Protein AF-A0A7C5MDJ7-F1 (afdb_monomer)

Structure (mmCIF, N/CA/C/O backbone):
data_AF-A0A7C5MDJ7-F1
#
_entry.id   AF-A0A7C5MDJ7-F1
#
loop_
_atom_site.group_PDB
_atom_site.id
_atom_site.type_symbol
_atom_site.label_atom_id
_atom_site.label_alt_id
_atom_site.label_comp_id
_atom_site.label_asym_id
_atom_site.label_entity_id
_atom_site.label_seq_id
_atom_site.pdbx_PDB_ins_code
_atom_site.Cartn_x
_atom_site.Cartn_y
_atom_site.Cartn_z
_atom_site.occupancy
_atom_site.B_iso_or_equiv
_atom_site.auth_seq_id
_atom_site.auth_comp_id
_atom_site.auth_asym_id
_atom_site.auth_atom_id
_atom_site.pdbx_PDB_model_num
ATOM 1 N N . MET A 1 1 ? 0.749 -17.303 5.388 1.00 40.81 1 MET A N 1
ATOM 2 C CA . MET A 1 1 ? -0.534 -17.422 6.115 1.00 40.81 1 MET A CA 1
ATOM 3 C C . MET A 1 1 ? -1.010 -16.015 6.426 1.00 40.81 1 MET A C 1
ATOM 5 O O . MET A 1 1 ? -0.288 -15.315 7.119 1.00 40.81 1 MET A O 1
ATOM 9 N N . LYS A 1 2 ? -2.143 -15.562 5.865 1.00 45.91 2 LYS A N 1
ATOM 10 C CA . LYS A 1 2 ? -2.764 -14.301 6.304 1.00 45.91 2 LYS A CA 1
ATOM 11 C C . LYS A 1 2 ? -3.178 -14.495 7.762 1.00 45.91 2 LYS A C 1
ATOM 13 O O . LYS A 1 2 ? -3.980 -15.383 8.033 1.00 45.91 2 LYS A O 1
ATOM 18 N N . GLU A 1 3 ? -2.616 -13.719 8.684 1.00 54.62 3 GLU A N 1
ATOM 19 C CA . GLU A 1 3 ? -3.101 -13.664 10.063 1.00 54.62 3 GLU A CA 1
ATOM 20 C C . GLU A 1 3 ? -4.545 -13.146 10.052 1.00 54.62 3 GLU A C 1
ATOM 22 O O . GLU A 1 3 ? -4.795 -11.936 9.960 1.00 54.62 3 GLU A O 1
ATOM 27 N N . MET A 1 4 ? -5.505 -14.072 10.087 1.00 61.28 4 MET A N 1
ATOM 28 C CA . MET A 1 4 ? -6.894 -13.744 10.376 1.00 61.28 4 MET A CA 1
ATOM 29 C C . MET A 1 4 ? -6.953 -13.287 11.827 1.00 61.28 4 MET A C 1
ATOM 31 O O . MET A 1 4 ? -6.645 -14.055 12.737 1.00 61.28 4 MET A O 1
ATOM 35 N N . ILE A 1 5 ? -7.331 -12.028 12.042 1.00 66.50 5 ILE A N 1
ATOM 36 C CA . ILE A 1 5 ? -7.628 -11.555 13.390 1.00 66.50 5 ILE A CA 1
ATOM 37 C C . ILE A 1 5 ? -8.735 -12.427 13.958 1.00 66.50 5 ILE A C 1
ATOM 39 O O . ILE A 1 5 ? -9.764 -12.643 13.314 1.00 66.50 5 ILE A O 1
ATOM 43 N N . ASN A 1 6 ? -8.554 -12.851 15.198 1.00 71.69 6 ASN A N 1
ATOM 44 C CA . ASN A 1 6 ? -9.638 -13.404 15.974 1.00 71.69 6 ASN A CA 1
ATOM 45 C C . ASN A 1 6 ? -10.305 -12.280 16.776 1.00 71.69 6 ASN A C 1
ATOM 47 O O . ASN A 1 6 ? -9.845 -11.943 17.863 1.00 71.69 6 ASN A O 1
ATOM 51 N N . PHE A 1 7 ? -11.395 -11.710 16.259 1.00 68.31 7 PHE A N 1
ATOM 52 C CA . PHE A 1 7 ? -12.185 -10.701 16.984 1.00 68.31 7 PHE A CA 1
ATOM 53 C C . PHE A 1 7 ? -12.822 -11.246 18.278 1.00 68.31 7 PHE A C 1
ATOM 55 O O . PHE A 1 7 ? -13.298 -10.469 19.099 1.00 68.31 7 PHE A O 1
ATOM 62 N N . ASN A 1 8 ? -12.799 -12.569 18.492 1.00 70.56 8 ASN A N 1
ATOM 63 C CA . ASN A 1 8 ? -13.181 -13.195 19.758 1.00 70.56 8 ASN A CA 1
ATOM 64 C C . ASN A 1 8 ? -12.039 -13.283 20.782 1.00 70.56 8 ASN A C 1
ATOM 66 O O . ASN A 1 8 ? -12.268 -13.846 21.860 1.00 70.56 8 ASN A O 1
ATOM 70 N N . SER A 1 9 ? -10.844 -12.759 20.483 1.00 80.75 9 SER A N 1
ATOM 71 C CA . SER A 1 9 ? -9.783 -12.647 21.482 1.00 80.75 9 SER A CA 1
ATOM 72 C C . SER A 1 9 ? -10.205 -11.719 22.624 1.00 80.75 9 SER A C 1
ATOM 74 O O . SER A 1 9 ? -10.991 -10.787 22.435 1.00 80.75 9 SER A O 1
ATOM 76 N N . GLU A 1 10 ? -9.684 -11.992 23.819 1.00 80.44 10 GLU A N 1
ATOM 77 C CA . GLU A 1 10 ? -9.915 -11.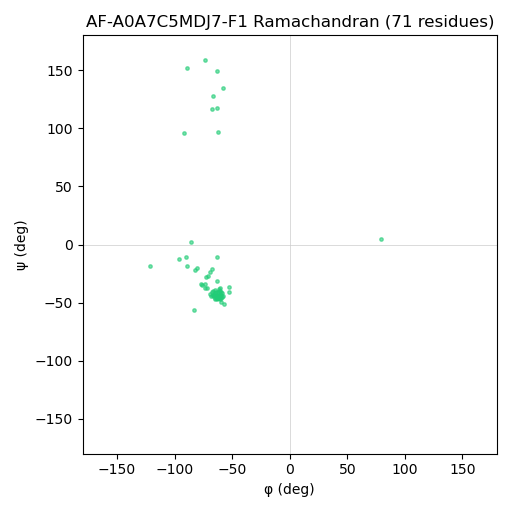177 25.021 1.00 80.44 10 GLU A CA 1
ATOM 78 C C . GLU A 1 10 ? -9.595 -9.695 24.756 1.00 80.44 10 GLU A C 1
ATOM 80 O O . GLU A 1 10 ? -10.381 -8.819 25.096 1.00 80.44 10 GLU A O 1
ATOM 85 N N . GLU A 1 11 ? -8.512 -9.419 24.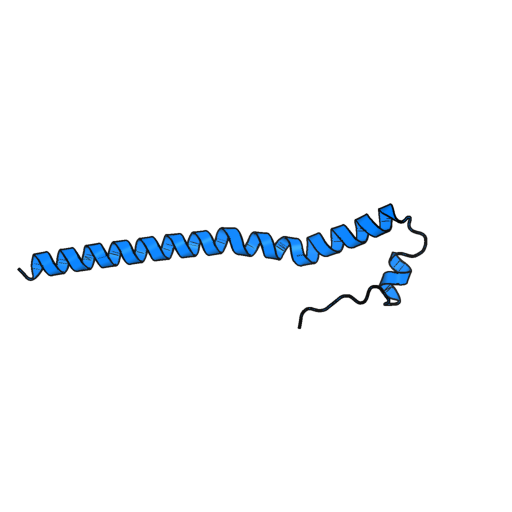025 1.00 80.06 11 GLU A N 1
ATOM 86 C CA . GLU A 1 11 ? -8.056 -8.062 23.707 1.00 80.06 11 GLU A CA 1
ATOM 87 C C . GLU A 1 11 ? -9.060 -7.261 22.855 1.00 80.06 11 GLU A C 1
ATOM 89 O O . GLU A 1 11 ? -9.340 -6.093 23.134 1.00 80.06 11 GLU A O 1
ATOM 94 N N . TRP A 1 12 ? -9.629 -7.876 21.813 1.00 82.38 12 TRP A N 1
ATOM 95 C CA . TRP A 1 12 ? -10.634 -7.211 20.977 1.00 82.38 12 TRP A CA 1
ATOM 96 C C . TRP A 1 12 ? -11.952 -7.052 21.720 1.00 82.38 12 TRP A C 1
ATOM 98 O O . TRP A 1 12 ? -12.593 -6.008 21.616 1.00 82.38 12 TRP A O 1
ATOM 108 N N . LYS A 1 13 ? -12.330 -8.047 22.525 1.00 82.44 13 LYS A N 1
ATOM 109 C CA . LYS A 1 13 ? -13.515 -7.957 23.375 1.00 82.44 13 LYS A CA 1
ATOM 110 C C . LYS A 1 13 ? -13.412 -6.799 24.354 1.00 82.44 13 LYS A C 1
ATOM 112 O O . LYS A 1 13 ? -14.380 -6.062 24.473 1.00 82.44 13 LYS A O 1
ATOM 117 N N . GLU A 1 14 ? -12.266 -6.586 24.996 1.00 84.50 14 GLU A N 1
ATOM 118 C CA . GLU A 1 14 ? -12.064 -5.429 25.872 1.00 84.50 14 GLU A CA 1
ATOM 119 C C . GLU A 1 14 ? -12.112 -4.101 25.110 1.00 84.50 14 GLU A C 1
ATOM 121 O O . GLU A 1 14 ? -12.794 -3.177 25.550 1.00 84.50 14 GLU A O 1
ATOM 126 N N . LYS A 1 15 ? -11.476 -4.014 23.934 1.00 80.44 15 LYS A N 1
ATOM 127 C CA . LYS A 1 15 ? -11.495 -2.800 23.095 1.00 80.44 15 LYS A CA 1
ATOM 128 C C . LYS A 1 15 ? -12.888 -2.428 22.581 1.00 80.44 15 LYS A C 1
ATOM 130 O O . LYS A 1 15 ? -13.161 -1.245 22.374 1.00 80.44 15 LYS A O 1
ATOM 135 N N . LEU A 1 16 ? -13.750 -3.418 22.350 1.00 83.88 16 LEU A N 1
ATOM 136 C CA . LEU A 1 16 ? -15.103 -3.233 21.813 1.00 83.88 16 LEU A CA 1
ATOM 137 C C . LEU A 1 16 ? -16.183 -3.167 22.908 1.00 83.88 16 LEU A C 1
ATOM 139 O O . LEU A 1 16 ? -17.321 -2.786 22.631 1.00 83.88 16 LEU A O 1
ATOM 143 N N . LYS A 1 17 ? -15.856 -3.518 24.157 1.00 85.19 17 LYS A N 1
ATOM 144 C CA . LYS A 1 17 ? -16.811 -3.545 25.271 1.00 85.19 17 LYS A CA 1
ATOM 145 C C . LYS A 1 17 ? -17.288 -2.137 25.622 1.00 85.19 17 LYS A C 1
ATOM 147 O O . LYS A 1 17 ? -16.492 -1.245 25.889 1.00 85.19 17 LYS A O 1
ATOM 152 N N . GLY A 1 18 ? -18.608 -1.963 25.677 1.00 85.69 18 GLY A N 1
ATOM 153 C CA . GLY A 1 18 ? -19.237 -0.690 26.043 1.00 85.69 18 GLY A CA 1
ATOM 154 C C . GLY A 1 18 ? -19.292 0.345 24.917 1.00 85.69 18 GLY A C 1
ATOM 155 O O . GLY A 1 18 ? -19.736 1.460 25.168 1.00 85.69 18 GLY A O 1
ATOM 156 N N . LYS A 1 19 ? -18.872 -0.018 23.700 1.00 88.94 19 LYS A N 1
ATOM 157 C CA . LYS A 1 19 ? -18.977 0.828 22.507 1.00 88.94 19 LYS A CA 1
ATOM 158 C C . LYS A 1 19 ? -20.298 0.622 21.782 1.00 88.94 19 LYS A C 1
ATOM 160 O O . LYS A 1 19 ? -20.874 -0.468 21.837 1.00 88.94 19 LYS A O 1
ATOM 165 N N . THR A 1 20 ? -20.774 1.652 21.092 1.00 92.50 20 THR A N 1
ATOM 166 C CA . THR A 1 20 ? -21.971 1.521 20.253 1.00 92.50 20 THR A CA 1
ATOM 167 C C . THR A 1 20 ? -21.656 0.726 18.980 1.00 92.50 20 THR A C 1
ATOM 169 O O . THR A 1 20 ? -20.492 0.629 18.577 1.00 92.50 20 THR A O 1
ATOM 172 N N . PRO A 1 21 ? -22.669 0.146 18.314 1.00 87.94 21 PRO A N 1
ATOM 173 C CA . PRO A 1 21 ? -22.473 -0.540 17.037 1.00 87.94 21 PRO A CA 1
ATOM 174 C C . PRO A 1 21 ? -21.744 0.312 15.986 1.00 87.94 21 PRO A 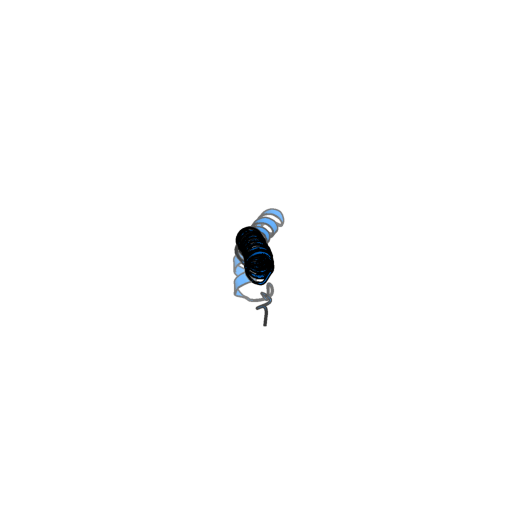C 1
ATOM 176 O O . PRO A 1 21 ? -20.908 -0.208 15.249 1.00 87.94 21 PRO A O 1
ATOM 179 N N . GLU A 1 22 ? -22.011 1.618 15.944 1.00 90.19 22 GLU A N 1
ATOM 180 C CA . GLU A 1 22 ? -21.374 2.567 15.026 1.00 90.19 22 GLU A CA 1
ATOM 181 C C . GLU A 1 22 ? -19.884 2.738 15.339 1.00 90.19 22 GLU A C 1
ATOM 183 O O . GLU A 1 22 ? -19.047 2.683 14.438 1.00 90.19 22 GLU A O 1
ATOM 188 N N . GLU A 1 23 ? -19.533 2.879 16.618 1.00 86.75 23 GLU A N 1
ATOM 189 C CA . GLU A 1 23 ? -18.139 2.974 17.057 1.00 86.75 23 GLU A CA 1
ATOM 190 C C . GLU A 1 23 ? -17.369 1.679 16.773 1.00 86.75 23 GLU A C 1
ATOM 192 O O . GLU A 1 23 ? -16.211 1.715 16.355 1.00 86.75 23 GLU A O 1
ATOM 197 N N . ILE A 1 24 ? -18.010 0.523 16.965 1.00 88.31 24 ILE A N 1
ATOM 198 C CA . ILE A 1 24 ? -17.429 -0.783 16.639 1.00 88.31 24 ILE A CA 1
ATOM 199 C C . ILE A 1 24 ? -17.165 -0.877 15.133 1.00 88.31 24 ILE A C 1
ATOM 201 O O . ILE A 1 24 ? -16.068 -1.266 14.729 1.00 88.31 24 ILE A O 1
ATOM 205 N N . ALA A 1 25 ? -18.132 -0.485 14.300 1.00 86.56 25 ALA A N 1
ATOM 206 C CA . ALA A 1 25 ? -17.978 -0.479 12.849 1.00 86.56 25 ALA A CA 1
ATOM 207 C C . ALA A 1 25 ? -16.839 0.445 12.400 1.00 86.56 25 ALA A C 1
ATOM 209 O O . ALA A 1 25 ? -16.057 0.068 11.528 1.00 86.56 25 ALA A O 1
ATOM 210 N N . GLN A 1 26 ? -16.697 1.613 13.032 1.00 89.44 26 GLN A N 1
ATOM 211 C CA . GLN A 1 26 ? -15.609 2.540 12.741 1.00 89.44 26 GLN A CA 1
ATOM 212 C C . GLN A 1 26 ? -14.242 1.947 13.109 1.00 89.44 26 GLN A C 1
ATOM 214 O O . GLN A 1 26 ? -13.329 1.970 12.292 1.00 89.44 26 GLN A O 1
ATOM 219 N N . ILE A 1 27 ? -14.105 1.353 14.298 1.00 88.50 27 ILE A N 1
ATOM 220 C CA . ILE A 1 27 ? -12.845 0.747 14.761 1.00 88.50 27 ILE A CA 1
ATOM 221 C C . ILE A 1 27 ? -12.424 -0.415 13.863 1.00 88.50 27 ILE A C 1
ATOM 223 O O . ILE A 1 27 ? -11.259 -0.520 13.473 1.00 88.50 27 ILE A O 1
ATOM 227 N N . VAL A 1 28 ? -13.369 -1.295 13.531 1.00 86.06 28 VAL A N 1
ATOM 228 C CA . VAL A 1 28 ? -13.102 -2.435 12.653 1.00 86.06 28 VAL A CA 1
ATOM 229 C C . VAL A 1 28 ? -12.782 -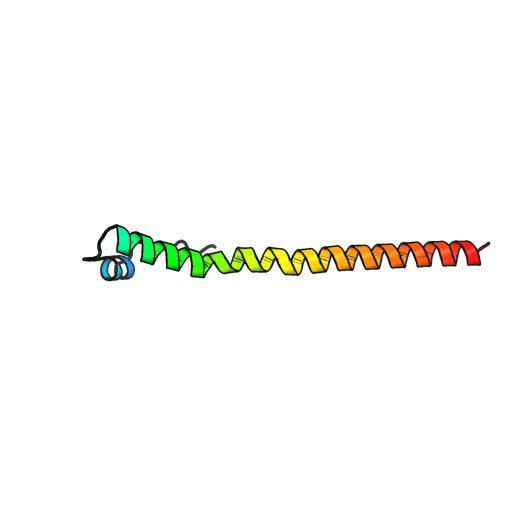1.943 11.240 1.00 86.06 28 VAL A C 1
ATOM 231 O O . VAL A 1 28 ? -11.807 -2.402 10.650 1.00 86.06 28 VAL A O 1
ATOM 234 N N . GLY A 1 29 ? -13.538 -0.973 10.720 1.00 84.88 29 GLY A N 1
ATOM 235 C CA . GLY A 1 29 ? -13.305 -0.361 9.411 1.00 84.88 29 GLY A CA 1
ATOM 236 C C . GLY A 1 29 ? -11.908 0.244 9.286 1.00 84.88 29 GLY A C 1
ATOM 237 O O . GLY A 1 29 ? -11.164 -0.132 8.381 1.00 84.88 29 GLY A O 1
ATOM 238 N N . SER A 1 30 ? -11.510 1.086 10.243 1.00 85.62 30 SER A N 1
ATOM 239 C CA . SER A 1 30 ? -10.174 1.693 10.276 1.00 85.62 30 SER A CA 1
ATOM 240 C C . SER A 1 30 ? -9.059 0.649 10.366 1.00 85.62 30 SER A C 1
ATOM 242 O O . SER A 1 30 ? -8.038 0.794 9.700 1.00 85.62 30 SER A O 1
ATOM 244 N N . TYR A 1 31 ? -9.254 -0.440 11.120 1.00 84.88 31 TYR A N 1
ATOM 245 C CA . TYR A 1 31 ? -8.279 -1.532 11.167 1.00 84.88 31 TYR A CA 1
ATOM 246 C C . TYR A 1 31 ? -8.091 -2.193 9.793 1.00 84.88 31 TYR A C 1
ATOM 248 O O . TYR A 1 31 ? -6.964 -2.468 9.371 1.00 84.88 31 TYR A O 1
ATOM 256 N N . TYR A 1 32 ? -9.189 -2.495 9.094 1.00 80.38 32 TYR A N 1
ATOM 257 C CA . TYR A 1 32 ? -9.118 -3.127 7.776 1.0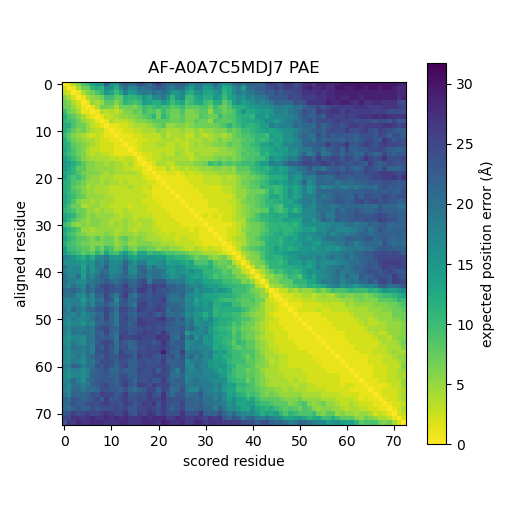0 80.38 32 TYR A CA 1
ATOM 258 C C . TYR A 1 32 ? -8.489 -2.197 6.741 1.00 80.38 3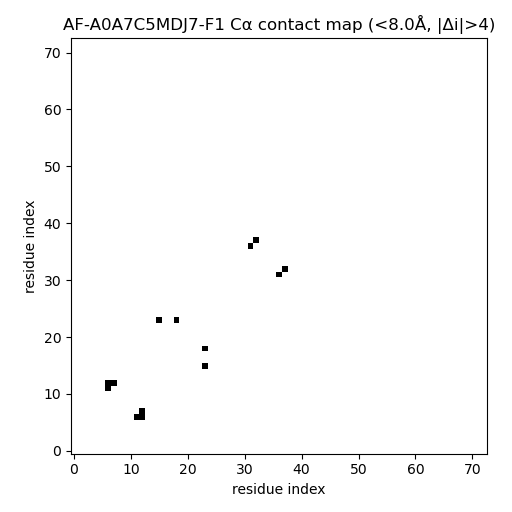2 TYR A C 1
ATOM 260 O O . TYR A 1 32 ? -7.680 -2.646 5.929 1.00 80.38 32 TYR A O 1
ATOM 268 N N . GLU A 1 33 ? -8.821 -0.914 6.788 1.00 80.81 33 GLU A N 1
ATOM 269 C CA . GLU A 1 33 ? -8.245 0.100 5.913 1.00 80.81 33 GLU A CA 1
ATOM 270 C C . GLU A 1 33 ? -6.739 0.272 6.160 1.00 80.81 33 GLU A C 1
ATOM 272 O O . GLU A 1 33 ? -5.956 0.303 5.216 1.00 80.81 33 GLU A O 1
ATOM 277 N N . GLU A 1 34 ? -6.290 0.259 7.413 1.00 80.69 34 GLU A N 1
ATOM 278 C CA . GLU A 1 34 ? -4.864 0.330 7.731 1.00 80.69 34 GLU A CA 1
ATOM 279 C C . GLU A 1 34 ? -4.103 -0.935 7.301 1.00 80.69 34 GLU A C 1
ATOM 281 O O . GLU A 1 34 ? -3.019 -0.844 6.713 1.00 80.69 34 GLU A O 1
ATOM 286 N N . LYS A 1 35 ? -4.670 -2.121 7.563 1.00 77.25 35 LYS A N 1
ATOM 287 C CA . LYS A 1 35 ? -4.008 -3.404 7.286 1.00 77.25 35 LYS A CA 1
ATOM 288 C C . LYS A 1 35 ? -4.010 -3.775 5.805 1.00 77.25 35 LYS A C 1
ATOM 290 O O . LYS A 1 35 ? -3.053 -4.386 5.341 1.00 77.25 35 LYS A O 1
ATOM 295 N N . TYR A 1 36 ? -5.068 -3.431 5.073 1.00 73.44 36 TYR A N 1
ATOM 296 C CA . TYR A 1 36 ? -5.266 -3.869 3.687 1.00 73.44 36 TYR A CA 1
ATOM 297 C C . TYR A 1 36 ? -5.386 -2.720 2.682 1.00 73.44 36 TYR A C 1
ATOM 299 O O . TYR A 1 36 ? -5.163 -2.940 1.494 1.00 73.44 36 TYR A O 1
ATOM 307 N N . GLY A 1 37 ? -5.673 -1.492 3.117 1.00 67.25 37 GLY A N 1
ATOM 308 C CA . GLY A 1 37 ? -5.769 -0.328 2.228 1.00 67.25 37 GLY A CA 1
ATOM 309 C C . GLY A 1 37 ? -4.431 0.082 1.609 1.00 67.25 37 GLY A C 1
ATOM 310 O O . GLY A 1 37 ? -4.406 0.687 0.545 1.00 67.25 37 GLY A O 1
ATOM 311 N N . LYS A 1 38 ? -3.299 -0.318 2.204 1.00 61.41 38 LYS A N 1
ATOM 312 C CA . LYS A 1 38 ? -1.968 -0.116 1.602 1.00 61.41 38 LYS A CA 1
ATOM 313 C C . LYS A 1 38 ? -1.605 -1.162 0.542 1.00 61.41 38 LYS A C 1
ATOM 315 O O . LYS A 1 38 ? -0.739 -0.900 -0.291 1.00 61.41 38 LYS A O 1
ATOM 320 N N . GLU A 1 39 ? -2.250 -2.333 0.535 1.00 58.34 39 GLU A N 1
ATOM 321 C CA . GLU A 1 39 ? -1.974 -3.370 -0.473 1.00 58.34 39 GLU A CA 1
ATOM 322 C C . GLU A 1 39 ? -2.538 -2.990 -1.855 1.00 58.34 39 GLU A C 1
ATOM 324 O O . GLU A 1 39 ? -1.960 -3.365 -2.878 1.00 58.34 39 GLU A O 1
ATOM 329 N N . THR A 1 40 ? -3.612 -2.195 -1.907 1.00 54.69 40 THR A N 1
ATOM 330 C CA . THR A 1 40 ? -4.248 -1.740 -3.157 1.00 54.69 40 THR A CA 1
ATOM 331 C C . THR A 1 40 ? -3.480 -0.611 -3.853 1.00 54.69 40 THR A C 1
ATOM 333 O O . THR A 1 40 ? -3.416 -0.593 -5.082 1.00 54.69 40 THR A O 1
ATOM 336 N N . GLU A 1 41 ? -2.832 0.291 -3.109 1.00 54.44 41 GLU A N 1
ATOM 337 C CA . GLU A 1 41 ? -1.996 1.360 -3.687 1.00 54.44 41 GLU A CA 1
ATOM 338 C C . GLU A 1 41 ? -0.662 0.841 -4.242 1.00 54.44 41 GLU A C 1
ATOM 340 O O . GLU A 1 41 ? -0.164 1.321 -5.262 1.00 54.44 41 GLU A O 1
ATOM 345 N N . PHE A 1 42 ? -0.083 -0.181 -3.608 1.00 54.19 42 PHE A N 1
ATOM 346 C CA . PHE A 1 42 ? 1.233 -0.694 -3.991 1.00 54.19 42 PHE A CA 1
ATOM 347 C C . PHE A 1 42 ? 1.224 -1.438 -5.335 1.00 54.19 42 PHE A C 1
ATOM 349 O O . PHE A 1 42 ? 2.234 -1.471 -6.046 1.00 54.19 42 PHE A O 1
ATOM 356 N N . TRP A 1 43 ? 0.079 -2.018 -5.700 1.00 55.91 43 TRP A N 1
ATOM 357 C CA . TRP A 1 43 ? -0.083 -2.769 -6.942 1.00 55.91 43 TRP A CA 1
ATOM 358 C C . TRP A 1 43 ? -0.347 -1.895 -8.168 1.00 55.91 43 TRP A C 1
ATOM 360 O O . TRP A 1 43 ? -0.048 -2.342 -9.269 1.00 55.91 43 TRP A O 1
ATOM 370 N N . SER A 1 44 ? -0.847 -0.664 -8.031 1.00 63.88 44 SER A N 1
ATOM 371 C CA . SER A 1 44 ? -1.218 0.147 -9.199 1.00 63.88 44 SER A CA 1
ATOM 372 C C . SER A 1 44 ? -0.015 0.884 -9.802 1.00 63.88 44 SER A C 1
ATOM 374 O O . SER A 1 44 ? 0.322 0.674 -10.965 1.00 63.88 44 SER A O 1
ATOM 376 N N . GLY A 1 45 ? 0.704 1.690 -9.016 1.00 65.50 45 GLY A N 1
ATOM 377 C CA . GLY A 1 45 ? 1.771 2.552 -9.543 1.00 65.50 45 GLY A CA 1
ATOM 378 C C . GLY A 1 45 ? 3.011 1.792 -10.027 1.00 65.50 45 GLY A C 1
ATOM 379 O O . GLY A 1 45 ? 3.562 2.084 -11.091 1.00 65.50 45 GLY A O 1
ATOM 380 N N . ARG A 1 46 ? 3.447 0.776 -9.271 1.00 74.62 46 ARG A N 1
ATOM 381 C CA . ARG A 1 46 ? 4.672 0.022 -9.584 1.00 74.62 46 ARG A CA 1
ATOM 382 C C . ARG A 1 46 ? 4.496 -0.919 -10.779 1.00 74.62 46 ARG A C 1
ATOM 384 O O . ARG A 1 46 ? 5.413 -1.034 -11.589 1.00 74.62 46 ARG A O 1
ATOM 391 N N . MET A 1 47 ? 3.327 -1.552 -10.915 1.00 77.69 47 MET A N 1
ATOM 392 C CA . MET A 1 47 ? 3.003 -2.390 -12.079 1.00 77.69 47 MET A CA 1
ATOM 393 C C . MET A 1 47 ? 2.931 -1.565 -13.357 1.00 77.69 47 MET A C 1
ATOM 395 O O . MET A 1 47 ? 3.527 -1.953 -14.355 1.00 77.69 47 MET A O 1
ATOM 399 N N . ILE A 1 48 ? 2.253 -0.412 -13.326 1.00 83.19 48 ILE A N 1
ATOM 400 C CA . ILE A 1 48 ? 2.139 0.459 -14.503 1.00 83.19 48 ILE A CA 1
ATOM 401 C C . ILE A 1 48 ? 3.532 0.899 -14.968 1.00 83.19 48 ILE A C 1
ATOM 403 O O . ILE A 1 48 ? 3.849 0.768 -16.149 1.00 83.19 48 ILE A O 1
ATOM 407 N N . GLY A 1 49 ? 4.400 1.328 -14.044 1.00 85.81 49 GLY A N 1
ATOM 408 C CA . GLY A 1 49 ? 5.784 1.681 -14.372 1.00 85.81 49 GLY A CA 1
ATOM 409 C C . GLY A 1 49 ? 6.570 0.521 -14.995 1.00 85.81 49 GLY A C 1
ATOM 410 O O . GLY A 1 49 ? 7.281 0.715 -15.979 1.00 85.81 49 GLY A O 1
ATOM 411 N N . MET A 1 50 ? 6.399 -0.697 -14.471 1.00 88.19 50 MET A N 1
ATOM 412 C CA . MET A 1 50 ? 7.058 -1.895 -14.997 1.00 88.19 50 MET A CA 1
ATOM 413 C C . MET A 1 50 ? 6.571 -2.257 -16.408 1.00 88.19 50 MET A C 1
ATOM 415 O O . MET A 1 50 ? 7.389 -2.548 -17.278 1.00 88.19 50 MET A O 1
ATOM 419 N N . VAL A 1 51 ? 5.262 -2.194 -16.660 1.00 91.12 51 VAL A N 1
ATOM 420 C CA . VAL A 1 51 ? 4.680 -2.465 -17.985 1.00 91.12 51 VAL A CA 1
ATOM 421 C C . VAL A 1 51 ? 5.188 -1.457 -19.015 1.00 91.12 51 VAL A C 1
ATOM 423 O O . VAL A 1 51 ? 5.635 -1.852 -20.090 1.00 91.12 51 VAL A O 1
ATOM 426 N N . VAL A 1 52 ? 5.191 -0.164 -18.675 1.00 93.88 52 VAL A N 1
ATOM 427 C CA . VAL A 1 52 ? 5.712 0.893 -19.557 1.00 93.88 52 VAL A CA 1
ATOM 428 C C . VAL A 1 52 ? 7.197 0.676 -19.857 1.00 93.88 52 VAL A C 1
ATOM 430 O O . VAL A 1 52 ? 7.609 0.763 -21.012 1.00 93.88 52 VAL A O 1
ATOM 433 N N . PHE A 1 53 ? 7.998 0.333 -18.846 1.00 94.69 53 PHE A N 1
ATOM 434 C CA . PHE A 1 53 ? 9.422 0.051 -19.022 1.00 94.69 53 PHE A CA 1
ATOM 435 C C . PHE A 1 53 ? 9.676 -1.124 -19.981 1.00 94.69 53 PHE A C 1
ATOM 437 O O . PHE A 1 53 ? 10.518 -1.020 -20.874 1.00 94.69 53 PHE A O 1
ATOM 444 N N . ILE A 1 54 ? 8.914 -2.216 -19.854 1.00 96.06 54 ILE A N 1
ATOM 445 C CA . ILE A 1 54 ? 9.027 -3.380 -20.747 1.00 96.06 54 ILE A CA 1
ATOM 446 C C . ILE A 1 54 ? 8.690 -2.994 -22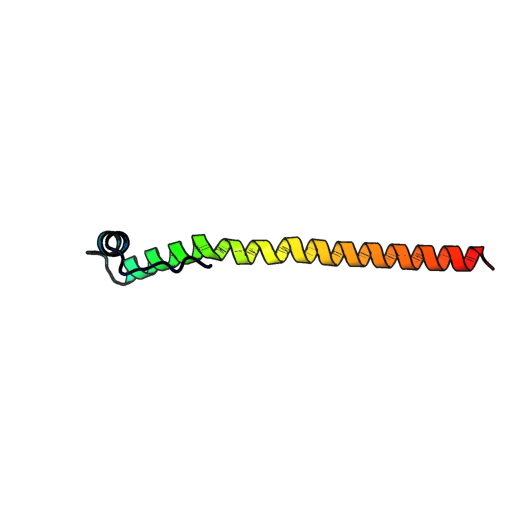.192 1.00 96.06 54 ILE A C 1
ATOM 448 O O . ILE A 1 54 ? 9.421 -3.373 -23.105 1.00 96.06 54 ILE A O 1
ATOM 452 N N . LEU A 1 55 ? 7.631 -2.210 -22.414 1.00 96.06 55 LEU A N 1
ATOM 453 C CA . LEU A 1 55 ? 7.253 -1.763 -23.760 1.00 96.06 55 LEU A CA 1
ATOM 454 C C . LEU A 1 55 ? 8.350 -0.920 -24.420 1.00 96.06 55 LEU A C 1
ATOM 456 O O . LEU A 1 55 ? 8.630 -1.102 -25.605 1.00 96.06 55 LEU A O 1
ATOM 460 N N . ILE A 1 56 ? 9.010 -0.045 -23.655 1.00 96.69 56 ILE A N 1
ATOM 461 C CA . ILE A 1 56 ? 10.142 0.754 -24.145 1.00 96.69 56 ILE A CA 1
ATOM 462 C C . ILE A 1 56 ? 11.309 -0.154 -24.540 1.00 96.69 56 ILE A C 1
ATOM 464 O O . ILE A 1 56 ? 11.876 0.016 -25.619 1.00 96.69 56 ILE A O 1
ATOM 468 N N . LEU A 1 57 ? 11.655 -1.142 -23.709 1.00 96.69 57 LEU A N 1
ATOM 469 C CA . LEU A 1 57 ? 12.724 -2.087 -24.033 1.00 96.69 57 LEU A CA 1
ATOM 470 C C . LEU A 1 57 ? 12.420 -2.866 -25.312 1.00 96.69 57 LEU A C 1
ATOM 472 O O . LEU A 1 57 ? 13.272 -2.940 -26.195 1.00 96.69 57 LEU A O 1
ATOM 476 N N . VAL A 1 58 ? 11.203 -3.399 -25.446 1.00 96.69 58 VAL A N 1
ATOM 477 C CA . VAL A 1 58 ? 10.774 -4.114 -26.656 1.00 96.69 58 VAL A CA 1
ATOM 478 C C . VAL A 1 58 ? 10.892 -3.213 -27.885 1.00 96.69 58 VAL A C 1
ATOM 480 O O . VAL A 1 58 ? 11.426 -3.637 -28.907 1.00 96.69 58 VAL A O 1
ATOM 483 N N . PHE A 1 59 ? 10.464 -1.954 -27.781 1.00 96.38 59 PHE A N 1
ATOM 484 C CA . PHE A 1 59 ? 10.586 -0.991 -28.872 1.00 96.38 59 PHE A CA 1
ATOM 485 C C . PHE A 1 59 ? 12.047 -0.747 -29.283 1.00 96.38 59 PHE A C 1
ATOM 487 O O . PHE A 1 59 ? 12.364 -0.756 -30.474 1.00 96.38 59 PHE A O 1
ATOM 494 N N . ILE A 1 60 ? 12.954 -0.596 -28.311 1.00 96.25 60 ILE A N 1
ATOM 495 C CA . ILE A 1 60 ? 14.394 -0.446 -28.567 1.00 96.25 60 ILE A CA 1
ATOM 496 C C . ILE A 1 60 ? 14.947 -1.687 -29.277 1.00 96.25 60 ILE A C 1
ATOM 498 O O . ILE A 1 60 ? 15.645 -1.550 -30.280 1.00 96.25 60 ILE A O 1
ATOM 502 N N . PHE A 1 61 ? 14.606 -2.891 -28.809 1.00 95.75 61 PHE A N 1
ATOM 503 C CA . PHE A 1 61 ? 15.041 -4.134 -29.450 1.00 95.75 61 PHE A CA 1
ATOM 504 C C . PHE A 1 61 ? 14.558 -4.242 -30.899 1.00 95.75 61 PHE A C 1
ATOM 506 O O . PHE A 1 61 ? 15.338 -4.627 -31.768 1.00 95.75 61 PHE A O 1
ATOM 513 N N . ILE A 1 62 ? 13.313 -3.848 -31.186 1.00 94.94 62 ILE A N 1
ATOM 514 C CA . ILE A 1 62 ? 12.777 -3.829 -32.556 1.00 94.94 62 ILE A CA 1
ATOM 515 C C . ILE A 1 62 ? 13.558 -2.847 -33.436 1.00 94.94 62 ILE A C 1
ATOM 517 O O . ILE A 1 62 ? 13.901 -3.179 -34.572 1.00 94.94 62 ILE A O 1
ATOM 521 N N . MET A 1 63 ? 13.863 -1.646 -32.931 1.00 93.12 63 MET A N 1
ATOM 522 C CA . MET A 1 63 ? 14.658 -0.677 -33.689 1.00 93.12 63 MET A CA 1
ATOM 523 C C . MET A 1 63 ? 16.070 -1.188 -33.975 1.00 93.12 63 MET A C 1
ATOM 525 O O . MET A 1 63 ? 16.544 -1.066 -35.102 1.00 93.12 63 MET A O 1
ATOM 529 N N . LEU A 1 64 ? 16.732 -1.768 -32.971 1.00 94.06 64 LEU A N 1
ATOM 530 C CA . LEU A 1 64 ? 18.071 -2.333 -33.126 1.00 94.06 64 LEU A CA 1
ATOM 531 C C . LEU A 1 64 ? 18.078 -3.483 -34.132 1.00 94.06 64 LEU A C 1
ATOM 533 O O . LEU A 1 64 ? 18.975 -3.547 -34.966 1.00 94.06 64 LEU A O 1
ATOM 537 N N . TYR A 1 65 ? 17.062 -4.349 -34.094 1.00 93.44 65 TYR A N 1
ATOM 538 C CA . TYR A 1 65 ? 16.908 -5.434 -35.058 1.00 93.44 65 TYR A CA 1
ATOM 539 C C . TYR A 1 65 ? 16.801 -4.902 -36.490 1.00 93.44 65 TYR A C 1
ATOM 541 O O . TYR A 1 65 ? 17.565 -5.324 -37.352 1.00 93.44 65 TYR A O 1
ATOM 549 N N . ARG A 1 66 ? 15.929 -3.913 -36.731 1.00 91.06 66 ARG A N 1
ATOM 550 C CA . ARG A 1 66 ? 15.793 -3.281 -38.054 1.00 91.06 66 ARG A CA 1
ATOM 551 C C . ARG A 1 66 ? 17.071 -2.590 -38.518 1.00 91.06 66 ARG A C 1
ATOM 553 O O . ARG A 1 66 ? 17.391 -2.614 -39.699 1.00 91.06 66 ARG A O 1
ATOM 560 N N . LEU A 1 67 ? 17.791 -1.942 -37.605 1.00 90.25 67 LEU A N 1
ATOM 561 C CA . LEU A 1 67 ? 19.047 -1.276 -37.936 1.00 90.25 67 LEU A CA 1
ATOM 562 C C . LEU A 1 67 ? 20.128 -2.292 -38.320 1.00 90.25 67 LEU A C 1
ATOM 564 O O . LEU A 1 67 ? 20.844 -2.070 -39.288 1.00 90.25 67 LEU A O 1
ATOM 568 N N . LEU A 1 68 ? 20.215 -3.417 -37.607 1.00 90.06 68 LEU A N 1
ATOM 569 C CA . LEU A 1 68 ? 21.113 -4.518 -37.958 1.00 90.06 68 LEU A CA 1
ATOM 570 C C . LEU A 1 68 ? 20.729 -5.165 -39.291 1.00 90.06 68 LEU A C 1
ATOM 572 O O . LEU A 1 68 ? 21.611 -5.435 -40.095 1.00 90.06 68 LEU A O 1
ATOM 576 N N . GLU A 1 69 ? 19.437 -5.374 -39.540 1.00 86.56 69 GLU A N 1
ATOM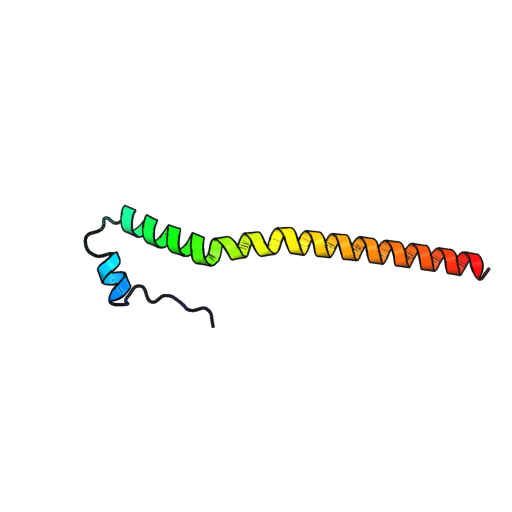 577 C CA . GLU A 1 69 ? 18.926 -5.894 -40.813 1.00 86.56 69 GLU A CA 1
ATOM 578 C C . GLU A 1 69 ? 19.316 -4.981 -41.986 1.00 86.56 69 GLU A C 1
ATOM 580 O O . GLU A 1 69 ? 19.850 -5.456 -42.983 1.00 86.56 69 GLU A O 1
ATOM 585 N N . ASN A 1 70 ? 19.1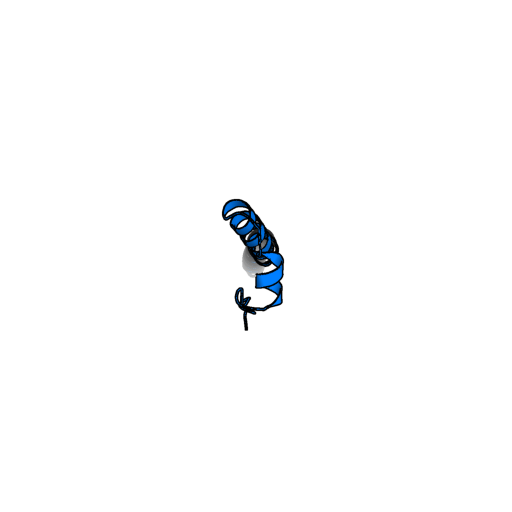62 -3.665 -41.821 1.00 82.31 70 ASN A N 1
ATOM 586 C CA . ASN A 1 70 ? 19.555 -2.672 -42.823 1.00 82.31 70 ASN A CA 1
ATOM 587 C C . ASN A 1 70 ? 21.076 -2.538 -43.013 1.00 82.31 70 ASN A C 1
ATOM 589 O O . ASN A 1 70 ? 21.504 -2.032 -44.042 1.00 82.31 70 ASN A O 1
ATOM 593 N N . LEU A 1 71 ? 21.887 -2.912 -42.019 1.00 80.12 71 LEU A N 1
ATOM 594 C CA . LEU A 1 71 ? 23.354 -2.909 -42.113 1.00 80.12 71 LEU A CA 1
ATOM 595 C C . LEU A 1 71 ? 23.917 -4.232 -42.650 1.00 80.12 71 LEU A C 1
ATOM 597 O O . LEU A 1 71 ? 25.083 -4.288 -43.032 1.00 80.12 71 LEU A O 1
ATOM 601 N N . ALA A 1 72 ? 23.121 -5.301 -42.606 1.00 74.00 72 ALA A N 1
ATOM 602 C CA . ALA A 1 72 ? 23.480 -6.625 -43.102 1.00 74.00 72 ALA A CA 1
ATOM 603 C C . ALA A 1 72 ? 23.100 -6.838 -44.581 1.00 74.00 72 ALA A C 1
ATOM 605 O O . ALA A 1 72 ? 23.526 -7.836 -45.166 1.00 74.00 72 ALA A O 1
ATOM 606 N N . GLN A 1 73 ? 22.310 -5.926 -45.161 1.00 54.91 73 GLN A N 1
ATOM 607 C CA . GLN A 1 73 ? 22.076 -5.782 -46.604 1.00 54.91 73 GLN A CA 1
ATOM 608 C C . GLN A 1 73 ? 23.099 -4.836 -47.235 1.00 54.91 73 GLN A C 1
ATOM 610 O O . GLN A 1 73 ? 23.486 -5.113 -48.392 1.00 54.91 73 GLN A O 1
#

Secondary structure (DSSP, 8-state):
------TTSHHHHHHHTT--HHHHHHHHHHHHHHHHHHHHHHHHHHHHHHHHHHHHHHHHHHHHHHHHHHHH-

pLDDT: mean 80.26, std 13.74, range [40.81, 96.69]

Solvent-accessible surface area (backbone atoms only — not comparable to full-atom values): 4338 Å² total; per-residue (Å²): 130,84,84,74,80,61,69,83,37,70,69,46,45,60,74,48,58,94,54,53,73,66,56,45,51,49,55,52,49,54,50,49,45,66,74,47,52,59,61,63,58,60,57,51,62,57,48,52,53,51,54,53,52,52,53,52,51,53,51,52,53,53,51,50,51,52,51,50,53,66,71,73,106

Mean predicted aligned error: 12.85 Å

Foldseek 3Di:
DPPDDDCPDPVNCVVCPPDDPVVNCVVVVVVCCVVCVVVVVVPPPVVVVVVVVVVVVVVVVVVVVVVVVVVVD

Radius of gyration: 25.77 Å; Cα contacts (8 Å, |Δi|>4): 7; chains: 1; bounding box: 46×20×73 Å

Sequence (73 aa):
MKEMINFNSEEWKEKLKGKTPEEIAQIVGSYYEEKYGKETEFWSGRMIGMVVFILILVFIFIMLYRLLENLAQ